Protein AF-A0A497KY22-F1 (afdb_monomer)

pLDDT: mean 96.97, std 2.21, range [84.25, 98.5]

Secondary structure (DSSP, 8-state):
--HHHHTTHHHHHHHHHHHHHHHT-PPPHHHHHHHHHHHHHHHHHHHHHHHHHTT--HHHHHHHHHHHHHHHHHHHTT--

Solvent-accessible surface area (backbone atoms only — not comparable to full-atom values): 4497 Å² total; per-residue (Å²): 132,40,64,84,61,75,61,38,59,62,62,50,52,53,50,49,51,55,52,25,65,74,68,75,51,84,77,54,74,67,57,50,50,54,52,49,52,52,52,54,52,50,53,50,51,54,22,49,55,41,6,62,75,67,74,46,55,56,56,56,10,42,50,51,51,52,49,51,56,52,52,50,55,34,41,79,68,66,78,95

Radius of gyration: 15.03 Å; Cα contacts (8 Å, |Δi|>4): 48; chains: 1; bounding box: 35×24×39 Å

Structure (mmCIF, N/CA/C/O backbone):
data_AF-A0A497KY22-F1
#
_entry.id   AF-A0A497KY22-F1
#
loop_
_atom_site.group_PDB
_atom_site.id
_atom_site.type_symbol
_atom_site.label_atom_id
_atom_site.label_alt_id
_atom_site.label_comp_id
_atom_site.label_asym_id
_atom_site.label_entity_id
_atom_site.label_seq_id
_atom_site.pdbx_PDB_ins_code
_atom_site.Cartn_x
_atom_site.Cartn_y
_atom_site.Cartn_z
_atom_site.occupancy
_atom_site.B_iso_or_equiv
_atom_site.auth_seq_id
_atom_site.auth_comp_id
_atom_site.auth_asym_id
_atom_site.auth_atom_id
_atom_site.pdbx_PDB_model_num
ATOM 1 N N . VAL A 1 1 ? 2.494 2.927 12.415 1.00 84.25 1 VAL A N 1
ATOM 2 C CA . VAL A 1 1 ? 2.025 2.378 11.119 1.00 84.25 1 VAL A CA 1
ATOM 3 C C . VAL A 1 1 ? 2.179 0.866 11.167 1.00 84.25 1 VAL A C 1
ATOM 5 O O . VAL A 1 1 ? 3.235 0.435 11.617 1.00 84.25 1 VAL A O 1
ATOM 8 N N . PRO A 1 2 ? 1.153 0.067 10.824 1.00 92.94 2 PRO A N 1
ATOM 9 C CA . PRO A 1 2 ? 1.245 -1.387 10.893 1.00 92.94 2 PRO A CA 1
ATOM 10 C C . PRO A 1 2 ? 2.192 -1.934 9.817 1.00 92.94 2 PRO A C 1
ATOM 12 O O . PRO A 1 2 ? 2.264 -1.412 8.708 1.00 92.94 2 PRO A O 1
ATOM 15 N N . ASP A 1 3 ? 2.894 -3.005 10.159 1.00 93.38 3 ASP A N 1
ATOM 16 C CA . ASP A 1 3 ? 3.879 -3.722 9.349 1.00 93.38 3 ASP A CA 1
ATOM 17 C C . ASP A 1 3 ? 3.323 -4.223 8.009 1.00 93.38 3 ASP A C 1
ATOM 19 O O . ASP A 1 3 ? 3.993 -4.076 6.987 1.00 93.38 3 ASP A O 1
ATOM 23 N N . ILE A 1 4 ? 2.073 -4.704 7.995 1.00 91.31 4 ILE A N 1
ATOM 24 C CA . ILE A 1 4 ? 1.358 -5.122 6.773 1.00 91.31 4 ILE A CA 1
ATOM 25 C C . ILE A 1 4 ? 1.269 -4.008 5.719 1.00 91.31 4 ILE A C 1
ATOM 27 O O . ILE A 1 4 ? 1.228 -4.293 4.527 1.00 91.31 4 ILE A O 1
ATOM 31 N N . LEU A 1 5 ? 1.264 -2.743 6.152 1.00 94.25 5 LEU A N 1
ATOM 32 C CA . LEU A 1 5 ? 1.297 -1.580 5.272 1.00 94.25 5 LEU A CA 1
ATOM 33 C C . LEU A 1 5 ? 2.733 -1.080 5.086 1.00 94.25 5 LEU A C 1
ATOM 35 O O . LEU A 1 5 ? 3.169 -0.900 3.958 1.00 94.25 5 LEU A O 1
ATOM 39 N N . ALA A 1 6 ? 3.484 -0.865 6.169 1.00 94.12 6 ALA A N 1
ATOM 40 C CA . ALA A 1 6 ? 4.805 -0.234 6.113 1.00 94.12 6 ALA A CA 1
ATOM 41 C C . ALA A 1 6 ? 5.801 -0.993 5.216 1.00 94.12 6 ALA A C 1
ATOM 43 O O . ALA A 1 6 ? 6.589 -0.365 4.513 1.00 94.12 6 ALA A O 1
ATOM 44 N N . ASN A 1 7 ? 5.721 -2.327 5.189 1.00 94.81 7 ASN A N 1
ATOM 45 C CA . ASN A 1 7 ? 6.620 -3.182 4.410 1.00 94.81 7 ASN A CA 1
ATOM 46 C C . ASN A 1 7 ? 6.043 -3.592 3.040 1.00 94.81 7 ASN A C 1
ATOM 48 O O . ASN A 1 7 ? 6.672 -4.359 2.310 1.00 94.81 7 ASN A O 1
ATOM 52 N N . ALA A 1 8 ? 4.867 -3.080 2.653 1.00 96.69 8 ALA A N 1
ATOM 53 C CA . ALA A 1 8 ? 4.189 -3.466 1.412 1.00 96.69 8 ALA A CA 1
ATOM 54 C C . ALA A 1 8 ? 4.891 -2.968 0.133 1.00 96.69 8 ALA A C 1
ATOM 56 O O . ALA A 1 8 ? 4.520 -3.359 -0.976 1.00 96.69 8 ALA A O 1
ATOM 57 N N . GLY A 1 9 ? 5.923 -2.128 0.258 1.00 97.00 9 GLY A N 1
ATOM 58 C CA . GLY A 1 9 ? 6.657 -1.611 -0.894 1.00 97.00 9 GLY A CA 1
ATOM 59 C C . GLY A 1 9 ? 7.312 -2.710 -1.734 1.00 97.00 9 GLY A C 1
ATOM 60 O O . GLY A 1 9 ? 7.226 -2.664 -2.957 1.00 97.00 9 GLY A O 1
ATOM 61 N N . GLY A 1 10 ? 7.869 -3.747 -1.096 1.00 97.12 10 GLY A N 1
ATOM 62 C CA . GLY A 1 10 ? 8.498 -4.866 -1.805 1.00 97.12 10 GLY A CA 1
ATOM 63 C C . GLY A 1 10 ? 7.518 -5.598 -2.724 1.00 97.12 10 GLY A C 1
ATOM 64 O O . GLY A 1 10 ? 7.751 -5.696 -3.925 1.00 97.12 10 GLY A O 1
ATOM 65 N N . VAL A 1 11 ? 6.368 -6.022 -2.185 1.00 97.81 11 VAL A N 1
ATOM 66 C CA . VAL A 1 11 ? 5.328 -6.699 -2.984 1.00 97.81 11 VAL A CA 1
ATOM 67 C C . VAL A 1 11 ? 4.726 -5.779 -4.051 1.00 97.81 11 VAL A C 1
ATOM 69 O O . VAL A 1 11 ? 4.389 -6.235 -5.142 1.00 97.81 11 VAL A O 1
ATOM 72 N N . THR A 1 12 ? 4.643 -4.474 -3.777 1.00 98.12 12 THR A N 1
ATOM 73 C CA . THR A 1 12 ? 4.155 -3.483 -4.746 1.00 98.12 12 THR A CA 1
ATOM 74 C C . THR A 1 12 ? 5.087 -3.380 -5.954 1.00 98.12 12 THR A C 1
ATOM 76 O O . THR A 1 12 ? 4.619 -3.387 -7.092 1.00 98.12 12 THR A O 1
ATOM 79 N N . VAL A 1 13 ? 6.405 -3.351 -5.736 1.00 97.94 13 VAL A N 1
ATOM 80 C CA . VAL A 1 13 ? 7.379 -3.335 -6.837 1.00 97.94 13 VAL A CA 1
ATOM 81 C C . VAL A 1 13 ? 7.422 -4.682 -7.566 1.00 97.94 13 VAL A C 1
ATOM 83 O O . VAL A 1 13 ? 7.504 -4.690 -8.791 1.00 97.94 13 VAL A O 1
ATOM 86 N N . SER A 1 14 ? 7.248 -5.816 -6.876 1.00 98.31 14 SER A N 1
ATOM 87 C CA . SER A 1 14 ? 7.085 -7.120 -7.544 1.00 98.31 14 SER A CA 1
ATOM 88 C C . SER A 1 14 ? 5.837 -7.168 -8.438 1.00 98.31 14 SER A C 1
ATOM 90 O O . SER A 1 14 ? 5.861 -7.751 -9.521 1.00 98.31 14 SER A O 1
ATOM 92 N N . TYR A 1 15 ? 4.741 -6.513 -8.038 1.00 98.25 15 TYR A N 1
ATOM 93 C CA . TYR A 1 15 ? 3.577 -6.350 -8.911 1.00 98.25 15 TYR A CA 1
ATOM 94 C C . TYR A 1 15 ? 3.906 -5.494 -10.144 1.00 98.25 15 TYR A C 1
ATOM 96 O O . TYR A 1 15 ? 3.514 -5.842 -11.259 1.00 98.25 15 TYR A O 1
ATOM 104 N N . PHE A 1 16 ? 4.662 -4.406 -9.982 1.00 98.38 16 PHE A N 1
ATOM 105 C CA . PHE A 1 16 ? 5.123 -3.599 -11.115 1.00 98.38 16 PHE A CA 1
ATOM 106 C C . PHE A 1 16 ? 6.013 -4.390 -12.073 1.00 98.38 16 PHE A C 1
ATOM 108 O O . PHE A 1 16 ? 5.878 -4.239 -13.285 1.00 98.38 16 PHE A O 1
ATOM 115 N N . GLU A 1 17 ? 6.897 -5.242 -11.560 1.00 98.12 17 GLU A N 1
ATOM 116 C CA . GLU A 1 17 ? 7.709 -6.155 -12.367 1.00 98.12 17 GLU A CA 1
ATOM 117 C C . GLU A 1 17 ? 6.825 -7.086 -13.209 1.00 98.12 17 GLU A C 1
ATOM 119 O O . GLU A 1 17 ? 7.011 -7.199 -14.421 1.00 98.12 17 GLU A O 1
ATOM 124 N N . TRP A 1 18 ? 5.794 -7.684 -12.604 1.00 98.31 18 TRP A N 1
ATOM 125 C CA . TRP A 1 18 ? 4.834 -8.523 -13.325 1.00 98.31 18 TRP A CA 1
ATOM 126 C C . TRP A 1 18 ? 4.113 -7.765 -14.453 1.00 98.31 18 TRP A C 1
ATOM 128 O O . TRP A 1 18 ? 3.970 -8.292 -15.560 1.00 98.31 18 TRP A O 1
ATOM 138 N N . VAL A 1 19 ? 3.695 -6.517 -14.205 1.00 97.88 19 VAL A N 1
ATOM 139 C CA . VAL A 1 19 ? 3.065 -5.665 -15.230 1.00 97.88 19 VAL A CA 1
ATOM 140 C C . VAL A 1 19 ? 4.030 -5.390 -16.387 1.00 97.88 19 VAL A C 1
ATOM 142 O O . VAL A 1 19 ? 3.651 -5.573 -17.545 1.00 97.88 19 VAL A O 1
ATOM 145 N N . GLN A 1 20 ? 5.269 -4.993 -16.088 1.00 97.94 20 GLN A N 1
ATOM 146 C CA . GLN A 1 20 ? 6.299 -4.700 -17.092 1.00 97.94 20 GLN A CA 1
ATOM 147 C C . GLN A 1 20 ? 6.628 -5.933 -17.941 1.00 97.94 20 GLN A C 1
ATOM 149 O O . GLN A 1 20 ? 6.627 -5.850 -19.170 1.00 97.94 20 GLN A O 1
ATOM 154 N N . ASN A 1 21 ? 6.793 -7.100 -17.307 1.00 97.88 21 ASN A N 1
ATOM 155 C CA . ASN A 1 21 ? 7.045 -8.370 -17.993 1.00 97.88 21 ASN A CA 1
ATOM 156 C C . ASN A 1 21 ? 5.911 -8.744 -18.955 1.00 97.88 21 ASN A C 1
ATOM 158 O O . ASN A 1 21 ? 6.162 -9.229 -20.056 1.00 97.88 21 ASN A O 1
ATOM 162 N N . ARG A 1 22 ? 4.653 -8.487 -18.577 1.00 97.00 22 ARG A N 1
ATOM 163 C CA . ARG A 1 22 ? 3.498 -8.751 -19.445 1.00 97.00 22 ARG A CA 1
ATOM 164 C C . ARG A 1 22 ? 3.403 -7.779 -20.623 1.00 97.00 22 ARG A C 1
ATOM 166 O O . ARG A 1 22 ? 2.890 -8.155 -21.673 1.00 97.00 22 ARG A O 1
ATOM 173 N N . MET A 1 23 ? 3.853 -6.540 -20.441 1.00 96.38 23 MET A N 1
ATOM 174 C CA . MET A 1 23 ? 3.838 -5.508 -21.482 1.00 96.38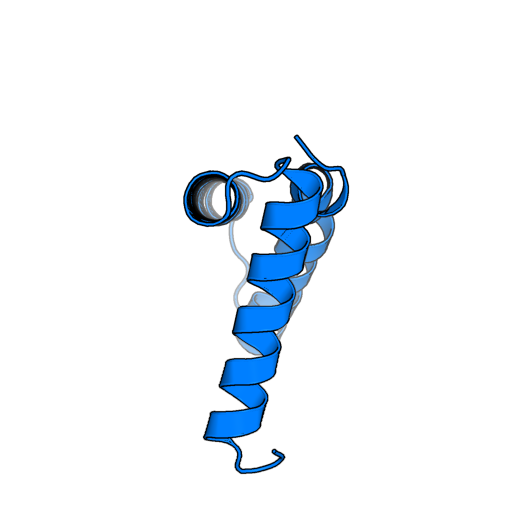 23 MET A CA 1
ATOM 175 C C . MET A 1 23 ? 5.071 -5.554 -22.394 1.00 96.38 23 MET A C 1
ATOM 177 O O . MET A 1 23 ? 5.029 -4.983 -23.480 1.00 96.38 23 MET A O 1
ATOM 181 N N . GLY A 1 24 ? 6.160 -6.204 -21.968 1.00 96.00 24 GLY A N 1
ATOM 182 C CA . GLY A 1 24 ? 7.449 -6.161 -22.665 1.00 96.00 24 GLY A CA 1
ATOM 183 C C . GLY A 1 24 ? 8.091 -4.768 -22.654 1.00 96.00 24 GLY A C 1
ATOM 184 O O . GLY A 1 24 ? 8.889 -4.453 -23.532 1.00 96.0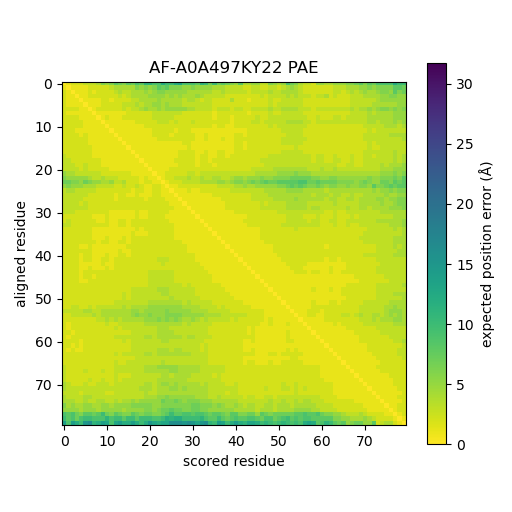0 24 GLY A O 1
ATOM 185 N N . TYR A 1 25 ? 7.717 -3.922 -21.690 1.00 95.69 25 TYR A N 1
ATOM 186 C CA . TYR A 1 25 ? 8.180 -2.542 -21.564 1.00 95.69 25 TYR A CA 1
ATOM 187 C C . TYR A 1 25 ? 8.605 -2.273 -20.124 1.00 95.69 25 TYR A C 1
ATOM 189 O O . TYR A 1 25 ? 7.810 -2.458 -19.200 1.00 95.69 25 TYR A O 1
ATOM 197 N N . TYR A 1 26 ? 9.848 -1.830 -19.951 1.00 96.94 26 TYR A N 1
ATOM 198 C CA . TYR A 1 26 ? 10.459 -1.587 -18.649 1.00 96.94 26 TYR A CA 1
ATOM 199 C C . TYR A 1 26 ? 10.478 -0.094 -18.333 1.00 96.94 26 TYR A C 1
ATOM 201 O O . TYR A 1 26 ? 10.753 0.734 -19.200 1.00 96.94 26 TYR A O 1
ATOM 209 N N . TRP A 1 27 ? 10.169 0.230 -17.084 1.00 98.00 27 TRP A N 1
ATOM 210 C CA . TRP A 1 27 ? 10.137 1.588 -16.557 1.00 98.00 27 TRP A CA 1
ATOM 211 C C . TRP A 1 27 ? 11.498 1.988 -15.995 1.00 98.00 27 TRP A C 1
ATOM 213 O O . TRP A 1 27 ? 12.290 1.138 -15.579 1.00 98.00 27 TRP A O 1
ATOM 223 N N . THR A 1 28 ? 11.762 3.290 -15.945 1.00 98.25 28 THR A N 1
ATOM 224 C CA . THR A 1 28 ? 12.940 3.805 -15.240 1.00 98.25 28 THR A CA 1
ATOM 225 C C . THR A 1 28 ? 12.759 3.695 -13.724 1.00 98.25 28 THR A C 1
ATOM 227 O O . THR A 1 28 ? 11.646 3.534 -13.212 1.00 98.25 28 THR A O 1
ATOM 230 N N . ALA A 1 29 ? 13.858 3.801 -12.974 1.00 97.56 29 ALA A N 1
ATOM 231 C CA . ALA A 1 29 ? 13.805 3.781 -11.514 1.00 97.56 29 ALA A CA 1
ATOM 232 C C . ALA A 1 29 ? 12.934 4.924 -10.958 1.00 97.56 29 ALA A C 1
ATOM 234 O O . ALA A 1 29 ? 12.184 4.723 -10.005 1.00 97.56 29 ALA A O 1
ATOM 235 N N . GLU A 1 30 ? 12.978 6.099 -11.590 1.00 98.31 30 GLU A N 1
ATOM 236 C CA . GLU A 1 30 ? 12.181 7.270 -11.220 1.00 98.31 30 GLU A CA 1
ATOM 237 C C . GLU A 1 30 ? 10.684 7.023 -11.443 1.00 98.31 30 GLU A C 1
ATOM 239 O O . GLU A 1 30 ? 9.860 7.378 -10.599 1.00 98.31 30 GLU A O 1
ATOM 244 N N . GLU A 1 31 ? 10.317 6.376 -12.552 1.00 97.88 31 GLU A N 1
ATOM 245 C CA . GLU A 1 31 ? 8.928 6.000 -12.829 1.00 97.88 31 GLU A CA 1
ATOM 246 C C . GLU A 1 31 ? 8.405 4.968 -11.821 1.00 97.88 31 GLU A C 1
ATOM 248 O O . GLU A 1 31 ? 7.255 5.061 -11.379 1.00 97.88 31 GLU A O 1
ATOM 253 N N . VAL A 1 32 ? 9.238 3.994 -11.441 1.00 98.25 32 VAL A N 1
ATOM 254 C CA . VAL A 1 32 ? 8.910 2.998 -10.410 1.00 98.25 32 VAL A CA 1
ATOM 255 C C . VAL A 1 32 ? 8.721 3.668 -9.048 1.00 98.25 32 VAL A C 1
ATOM 257 O O . VAL A 1 32 ? 7.714 3.400 -8.391 1.00 98.25 32 VAL A O 1
ATOM 260 N N . ASP A 1 33 ? 9.628 4.559 -8.641 1.00 98.25 33 ASP A N 1
ATOM 261 C CA . ASP A 1 33 ? 9.545 5.279 -7.363 1.00 98.25 33 ASP A CA 1
ATOM 262 C C . ASP A 1 33 ? 8.305 6.184 -7.297 1.00 98.25 33 ASP A C 1
ATOM 264 O O . ASP A 1 33 ? 7.553 6.158 -6.320 1.00 98.25 33 ASP A O 1
ATOM 268 N N . GLU A 1 34 ? 8.016 6.920 -8.373 1.00 98.50 34 GLU A N 1
ATOM 269 C CA . GLU A 1 34 ? 6.824 7.764 -8.476 1.00 98.50 34 GLU A CA 1
ATOM 270 C C . GLU A 1 34 ? 5.534 6.952 -8.321 1.00 98.50 34 GLU A C 1
ATOM 272 O O . GLU A 1 34 ? 4.634 7.322 -7.559 1.00 98.50 34 GLU A O 1
ATOM 277 N N . ARG A 1 35 ? 5.443 5.813 -9.014 1.00 98.38 35 ARG A N 1
ATOM 278 C CA . ARG A 1 35 ? 4.291 4.908 -8.912 1.00 98.38 35 ARG A CA 1
ATOM 279 C C . ARG A 1 35 ? 4.185 4.298 -7.519 1.00 98.38 35 ARG A C 1
ATOM 281 O O . ARG A 1 35 ? 3.088 4.272 -6.959 1.00 98.38 35 ARG A O 1
ATOM 288 N N . LEU A 1 36 ? 5.303 3.850 -6.949 1.00 98.38 36 LEU A N 1
ATOM 289 C CA . LEU A 1 36 ? 5.355 3.275 -5.609 1.00 98.38 36 LEU A CA 1
ATOM 290 C C . LEU A 1 36 ? 4.844 4.278 -4.575 1.00 98.38 36 LEU A C 1
ATOM 292 O O . LEU A 1 36 ? 3.949 3.960 -3.794 1.00 98.38 36 LEU A O 1
ATOM 296 N N . ARG A 1 37 ? 5.348 5.513 -4.607 1.00 98.31 37 ARG A N 1
ATOM 297 C CA . ARG A 1 37 ? 4.962 6.566 -3.665 1.00 98.31 37 ARG A CA 1
ATOM 298 C C . ARG A 1 37 ? 3.475 6.878 -3.729 1.00 98.31 37 ARG A C 1
ATOM 300 O O . ARG A 1 37 ? 2.851 7.041 -2.681 1.00 98.31 37 ARG A O 1
ATOM 307 N N . ARG A 1 38 ? 2.888 6.920 -4.931 1.00 98.31 38 ARG A N 1
ATOM 308 C CA . ARG A 1 38 ? 1.439 7.109 -5.112 1.00 98.31 38 ARG A CA 1
ATOM 309 C C . ARG A 1 38 ? 0.642 5.978 -4.468 1.00 98.31 38 ARG A C 1
ATOM 311 O O . ARG A 1 38 ? -0.257 6.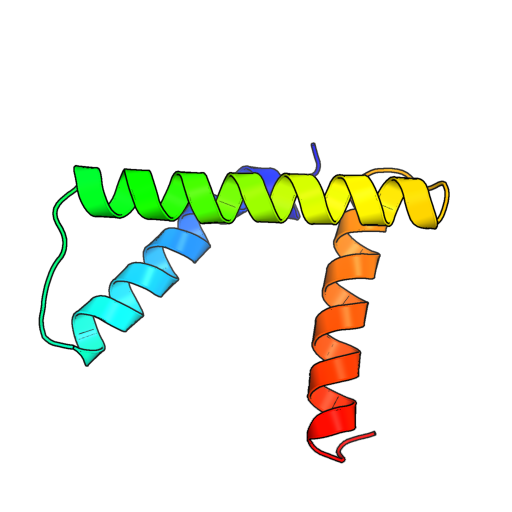259 -3.679 1.00 98.31 38 ARG A O 1
ATOM 318 N N . VAL A 1 39 ? 0.996 4.723 -4.755 1.00 98.12 39 VAL A N 1
ATOM 319 C CA . VAL A 1 39 ? 0.302 3.545 -4.205 1.00 98.12 39 VAL A CA 1
ATOM 320 C C . VAL A 1 39 ? 0.416 3.501 -2.683 1.00 98.12 39 VAL A C 1
ATOM 322 O O . VAL A 1 39 ? -0.598 3.370 -2.001 1.00 98.12 39 VAL A O 1
ATOM 325 N N . MET A 1 40 ? 1.622 3.679 -2.141 1.00 98.19 40 MET A N 1
ATOM 326 C CA . MET A 1 40 ? 1.863 3.653 -0.697 1.00 98.19 40 MET A CA 1
ATOM 327 C C . MET A 1 40 ? 1.145 4.794 0.033 1.00 98.19 40 MET A C 1
ATOM 329 O O . MET A 1 40 ? 0.564 4.578 1.095 1.00 98.19 40 MET A O 1
ATOM 333 N N . THR A 1 41 ? 1.134 5.999 -0.549 1.00 98.25 41 THR A N 1
ATOM 334 C CA . THR A 1 41 ? 0.435 7.161 0.024 1.00 98.25 41 THR A CA 1
ATOM 335 C C . THR A 1 41 ? -1.074 6.949 0.040 1.00 98.25 41 THR A C 1
ATOM 337 O O . THR A 1 41 ? -1.718 7.236 1.048 1.00 98.25 41 THR A O 1
ATOM 340 N N . GLN A 1 42 ? -1.641 6.430 -1.052 1.00 98.19 42 GLN A N 1
ATOM 341 C CA . GLN A 1 42 ? -3.069 6.132 -1.111 1.00 98.19 42 GLN A CA 1
ATOM 342 C C . GLN A 1 42 ? -3.439 5.037 -0.108 1.00 98.19 42 GLN A C 1
ATOM 344 O O .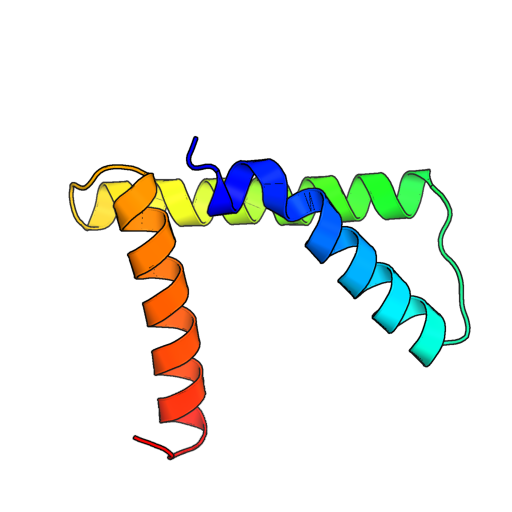 GLN A 1 42 ? -4.349 5.231 0.689 1.00 98.19 42 GLN A O 1
ATOM 349 N N . ALA A 1 43 ? -2.678 3.940 -0.066 1.00 97.81 43 ALA A N 1
ATOM 350 C CA . ALA A 1 43 ? -2.916 2.851 0.876 1.00 97.81 43 ALA A CA 1
ATOM 351 C C . ALA A 1 43 ? -2.853 3.321 2.339 1.00 97.81 43 ALA A C 1
ATOM 353 O O . ALA A 1 43 ? -3.656 2.885 3.159 1.00 97.81 43 ALA A O 1
ATOM 354 N N . PHE A 1 44 ? -1.940 4.238 2.674 1.00 97.88 44 PHE A N 1
ATOM 355 C CA . PHE A 1 44 ? -1.896 4.838 4.006 1.00 97.88 44 PHE A CA 1
ATOM 356 C C . PHE A 1 44 ? -3.153 5.648 4.328 1.00 97.88 44 PHE A C 1
ATOM 358 O O . PHE A 1 44 ? -3.716 5.468 5.406 1.00 97.88 44 PHE A O 1
ATOM 365 N N . ARG A 1 45 ? -3.614 6.496 3.400 1.00 98.25 45 ARG A N 1
ATOM 366 C CA . ARG A 1 45 ? -4.851 7.275 3.575 1.00 98.25 45 ARG A CA 1
ATOM 367 C C . ARG A 1 45 ? -6.060 6.369 3.777 1.00 98.25 45 ARG A C 1
ATOM 369 O O . ARG A 1 45 ? -6.785 6.567 4.743 1.00 98.25 45 ARG A O 1
ATOM 376 N N . ASP A 1 46 ? -6.205 5.340 2.944 1.00 98.00 46 ASP A N 1
ATOM 377 C CA . ASP A 1 46 ? -7.316 4.389 3.037 1.00 98.00 46 ASP A CA 1
ATOM 378 C C . ASP A 1 46 ? -7.337 3.675 4.403 1.00 98.00 46 ASP A C 1
ATOM 380 O O . ASP A 1 46 ? -8.393 3.468 4.993 1.00 98.00 46 ASP A O 1
ATOM 384 N N . VAL A 1 47 ? -6.164 3.290 4.926 1.00 98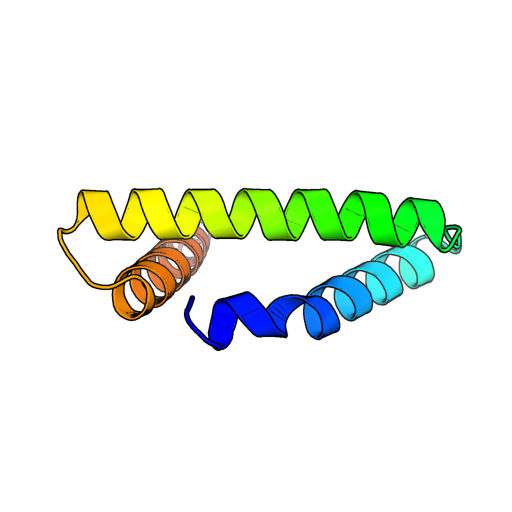.06 47 VAL A N 1
ATOM 385 C CA . VAL A 1 47 ? -6.054 2.632 6.240 1.00 98.06 47 VAL A CA 1
ATOM 386 C C . VAL A 1 47 ? -6.394 3.586 7.382 1.00 98.06 47 VAL A C 1
ATOM 388 O O . VAL A 1 47 ? -7.030 3.157 8.343 1.00 98.06 47 VAL A O 1
ATOM 391 N N . VAL A 1 48 ? -5.965 4.849 7.300 1.00 98.06 48 VAL A N 1
ATOM 392 C CA . VAL A 1 48 ? -6.303 5.874 8.298 1.00 98.06 48 VAL A CA 1
ATOM 393 C C . VAL A 1 48 ? -7.809 6.116 8.312 1.00 98.06 48 VAL A C 1
ATOM 395 O O . VAL A 1 48 ? -8.417 5.986 9.368 1.00 98.06 48 VAL A O 1
ATOM 398 N N . GLU A 1 49 ? -8.416 6.352 7.148 1.00 98.12 49 GLU A N 1
ATOM 399 C CA . GLU A 1 49 ? -9.862 6.569 7.019 1.00 98.12 49 GLU A CA 1
ATOM 400 C C . GLU A 1 49 ? -10.660 5.377 7.563 1.00 98.12 49 GLU A C 1
ATOM 402 O O . GLU A 1 49 ? -11.612 5.545 8.323 1.00 98.12 49 GLU A O 1
ATOM 407 N N . GLN A 1 50 ? -10.243 4.152 7.239 1.00 97.69 50 GLN A N 1
ATOM 408 C CA . GLN A 1 50 ? -10.912 2.950 7.726 1.00 97.69 50 GLN A CA 1
ATOM 409 C C . GLN A 1 50 ? -10.761 2.772 9.245 1.00 97.69 50 GLN A C 1
ATOM 411 O O . GLN A 1 50 ? -11.697 2.336 9.916 1.00 97.69 50 GLN A O 1
ATOM 416 N N . ALA A 1 51 ? -9.589 3.090 9.799 1.00 98.12 51 ALA A N 1
ATOM 417 C CA . ALA A 1 51 ? -9.352 3.028 11.237 1.00 98.12 51 ALA A CA 1
ATOM 418 C C . ALA A 1 51 ? -10.211 4.053 11.994 1.00 98.12 51 ALA A C 1
ATOM 420 O O . ALA A 1 51 ? -10.812 3.703 13.006 1.00 98.12 51 ALA A O 1
ATOM 421 N N . GLU A 1 52 ? -10.317 5.277 11.470 1.00 97.94 52 GLU A N 1
ATOM 422 C CA . GLU A 1 52 ? -11.174 6.337 12.011 1.00 97.94 52 GLU A CA 1
ATOM 423 C C . GLU A 1 52 ? -12.657 5.964 11.919 1.00 97.94 52 GLU A C 1
ATOM 425 O O . GLU A 1 52 ? -13.394 6.107 12.893 1.00 97.94 52 GLU A O 1
ATOM 430 N N . ARG A 1 53 ? -13.095 5.413 10.781 1.00 97.38 53 ARG A N 1
ATOM 431 C CA . ARG A 1 53 ? -14.487 5.001 10.551 1.00 97.38 53 ARG A CA 1
ATOM 432 C C . ARG A 1 53 ? -14.997 3.994 11.580 1.00 97.38 53 ARG A C 1
ATOM 434 O O . ARG A 1 53 ? -16.167 4.052 11.954 1.00 97.38 53 ARG A O 1
ATOM 441 N N . TYR A 1 54 ? -14.154 3.049 11.983 1.00 96.12 54 TYR A N 1
ATOM 442 C CA . TYR A 1 54 ? -14.523 2.002 12.937 1.00 96.12 54 TYR A CA 1
ATOM 443 C C . TYR A 1 54 ? -14.056 2.287 14.371 1.00 96.12 54 TYR A C 1
ATOM 445 O O . TYR A 1 54 ? -14.298 1.451 15.236 1.00 96.12 54 TYR A O 1
ATOM 453 N N . ASP A 1 55 ? -13.413 3.433 14.621 1.00 97.62 55 ASP A N 1
ATOM 454 C CA . ASP A 1 55 ? -12.792 3.790 15.906 1.00 97.62 55 ASP A CA 1
ATOM 455 C C . ASP A 1 55 ? -11.860 2.685 16.442 1.00 97.62 55 ASP A C 1
ATOM 457 O O . ASP A 1 55 ? -11.980 2.177 17.558 1.00 97.62 55 ASP A O 1
ATOM 461 N N . VAL A 1 56 ? -10.929 2.245 15.591 1.00 97.81 56 VAL A N 1
ATOM 462 C CA . VAL A 1 56 ? -9.980 1.168 15.903 1.00 97.81 56 VAL A CA 1
ATOM 463 C C . VAL A 1 56 ? -8.537 1.579 15.635 1.00 97.81 56 VAL A C 1
ATOM 465 O O . VAL A 1 56 ? -8.239 2.558 14.958 1.00 97.81 56 VAL A O 1
ATOM 468 N N . SER A 1 57 ? -7.586 0.782 16.132 1.00 98.06 57 SER A N 1
ATOM 469 C CA . SER A 1 57 ? -6.172 0.994 15.807 1.00 98.06 57 SER A CA 1
ATOM 470 C C . SER A 1 57 ? -5.902 0.838 14.303 1.00 98.06 57 SER A C 1
ATOM 472 O O . SER A 1 57 ? -6.536 0.023 13.631 1.00 98.06 57 SER A O 1
ATOM 474 N N . LEU A 1 58 ? -4.870 1.519 13.786 1.00 97.62 58 LEU A N 1
ATOM 475 C CA . LEU A 1 58 ? -4.438 1.397 12.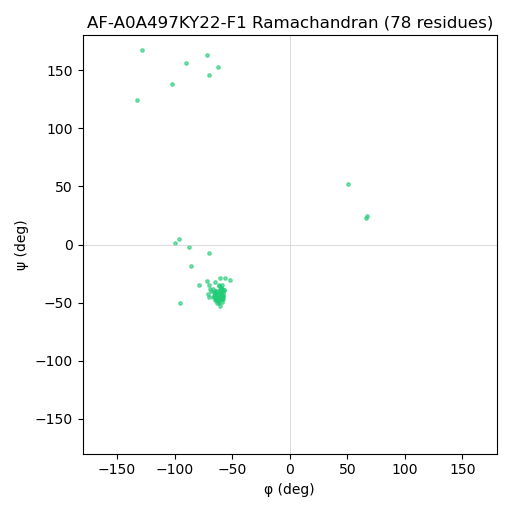381 1.00 97.62 58 LEU A CA 1
ATOM 476 C C . LEU A 1 58 ? -4.198 -0.054 11.937 1.00 97.62 58 LEU A C 1
ATOM 478 O O . LEU A 1 58 ? -4.379 -0.382 10.770 1.00 97.62 58 LEU A O 1
ATOM 482 N N . ARG A 1 59 ? -3.780 -0.936 12.856 1.00 97.81 59 ARG A N 1
ATOM 483 C CA . ARG A 1 59 ? -3.613 -2.365 12.562 1.00 97.81 59 ARG A CA 1
ATOM 484 C C . ARG A 1 59 ? -4.955 -3.021 12.244 1.00 97.81 59 ARG A C 1
ATOM 486 O O . ARG A 1 59 ? -5.049 -3.726 11.246 1.00 97.81 59 ARG A O 1
ATOM 493 N N . TYR A 1 60 ? -5.977 -2.787 13.064 1.00 97.62 60 TYR A N 1
ATOM 494 C CA . TYR A 1 60 ? -7.317 -3.315 12.809 1.00 97.62 60 TYR A CA 1
ATOM 495 C C . TYR A 1 60 ? -7.968 -2.649 11.597 1.00 97.62 60 TYR A C 1
ATOM 497 O O . TYR A 1 60 ? -8.558 -3.356 10.788 1.00 97.62 60 TYR A O 1
ATOM 505 N N . GLY A 1 61 ? -7.778 -1.339 11.404 1.00 97.88 61 GLY A N 1
ATOM 506 C CA . GLY A 1 61 ? -8.223 -0.636 10.197 1.00 97.88 61 GLY A CA 1
ATOM 507 C C . GLY A 1 61 ? -7.620 -1.226 8.917 1.00 97.88 61 GLY A C 1
ATOM 508 O O . GLY A 1 61 ? -8.340 -1.459 7.949 1.00 97.88 61 GLY A O 1
ATOM 509 N N . ALA A 1 62 ? -6.328 -1.575 8.929 1.00 97.88 62 ALA A N 1
ATOM 510 C CA . ALA A 1 62 ? -5.674 -2.232 7.795 1.00 97.88 62 ALA A CA 1
ATOM 511 C C . ALA A 1 62 ? -6.275 -3.608 7.473 1.00 97.88 62 ALA A C 1
ATOM 513 O O . ALA A 1 62 ? -6.510 -3.915 6.304 1.00 97.88 62 ALA A O 1
ATOM 514 N N . TYR A 1 63 ? -6.567 -4.421 8.493 1.00 97.81 63 TYR A N 1
ATOM 515 C CA . TYR A 1 63 ? -7.243 -5.704 8.292 1.00 97.81 63 TYR A CA 1
ATOM 516 C C . TYR A 1 63 ? -8.681 -5.527 7.802 1.00 97.81 63 TYR A C 1
ATOM 518 O O . TYR A 1 63 ? -9.071 -6.195 6.849 1.00 97.81 63 TYR A O 1
ATOM 526 N N . ALA A 1 64 ? -9.449 -4.613 8.399 1.00 97.25 64 ALA A N 1
ATOM 527 C CA . ALA A 1 64 ? -10.818 -4.322 7.982 1.00 97.25 64 ALA A CA 1
ATOM 528 C C . ALA A 1 64 ? -10.870 -3.896 6.508 1.00 97.25 64 ALA A C 1
ATOM 530 O O . ALA A 1 64 ? -11.647 -4.446 5.736 1.00 97.25 64 ALA A O 1
ATOM 531 N N . LEU A 1 65 ? -9.986 -2.984 6.088 1.00 97.69 65 LEU A N 1
ATOM 532 C CA . LEU A 1 65 ? -9.872 -2.566 4.689 1.00 97.69 65 LEU A CA 1
ATOM 533 C C . LEU A 1 65 ? -9.544 -3.742 3.756 1.00 97.69 65 LEU A C 1
ATOM 535 O O . LEU A 1 65 ? -10.124 -3.860 2.676 1.00 97.69 65 LEU A O 1
ATOM 539 N N . ALA A 1 66 ? -8.608 -4.610 4.152 1.00 96.88 66 ALA A N 1
ATOM 540 C CA . ALA A 1 66 ? -8.228 -5.773 3.357 1.00 96.88 66 ALA A CA 1
ATOM 541 C C . ALA A 1 66 ? -9.398 -6.759 3.195 1.00 96.88 66 ALA A C 1
ATOM 543 O O . ALA A 1 66 ? -9.675 -7.198 2.077 1.00 96.88 66 ALA A O 1
ATOM 544 N N . PHE A 1 67 ? -10.111 -7.066 4.282 1.00 96.50 67 PHE A N 1
ATOM 545 C CA . PHE A 1 67 ? -11.279 -7.943 4.243 1.00 96.50 67 PHE A CA 1
ATOM 546 C C . PHE A 1 67 ? -12.417 -7.348 3.420 1.00 96.50 67 PHE A C 1
ATOM 548 O O . PHE A 1 67 ? -12.965 -8.060 2.584 1.00 96.50 67 PHE A O 1
ATOM 555 N N . ASP A 1 68 ? -12.723 -6.060 3.586 1.00 96.25 68 ASP A N 1
ATOM 556 C CA . ASP A 1 68 ? -13.781 -5.387 2.827 1.00 96.25 68 ASP A CA 1
ATOM 557 C C . ASP A 1 68 ? -13.529 -5.481 1.316 1.00 96.25 68 ASP A C 1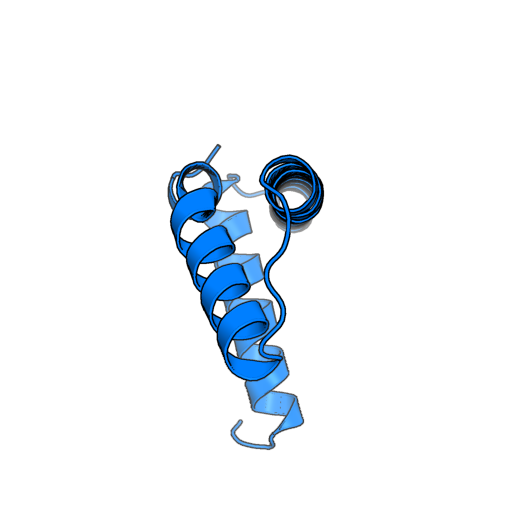
ATOM 559 O O . ASP A 1 68 ? -14.431 -5.837 0.556 1.00 96.25 68 ASP A O 1
ATOM 563 N N . ARG A 1 69 ? -12.283 -5.252 0.874 1.00 96.50 69 ARG A N 1
ATOM 564 C CA . ARG A 1 69 ? -11.897 -5.364 -0.544 1.00 96.50 69 ARG A CA 1
ATOM 565 C C . ARG A 1 69 ? -12.054 -6.783 -1.090 1.00 96.50 69 ARG A C 1
ATOM 567 O O . ARG A 1 69 ? -12.545 -6.955 -2.205 1.00 96.50 69 ARG A O 1
ATOM 574 N N . VAL A 1 70 ? -11.636 -7.798 -0.331 1.00 97.00 70 VAL A N 1
ATOM 575 C CA . VAL A 1 70 ? -11.748 -9.204 -0.758 1.00 97.00 70 VAL A CA 1
ATOM 576 C C . VAL A 1 70 ? -13.205 -9.657 -0.759 1.00 97.00 70 VAL A C 1
ATOM 578 O O . VAL A 1 70 ? -13.653 -10.255 -1.736 1.00 97.00 70 VAL A O 1
ATOM 581 N N . ALA A 1 71 ? -13.958 -9.339 0.294 1.00 97.12 71 ALA A N 1
ATOM 582 C CA . ALA A 1 71 ? -15.369 -9.683 0.408 1.00 97.12 71 ALA A CA 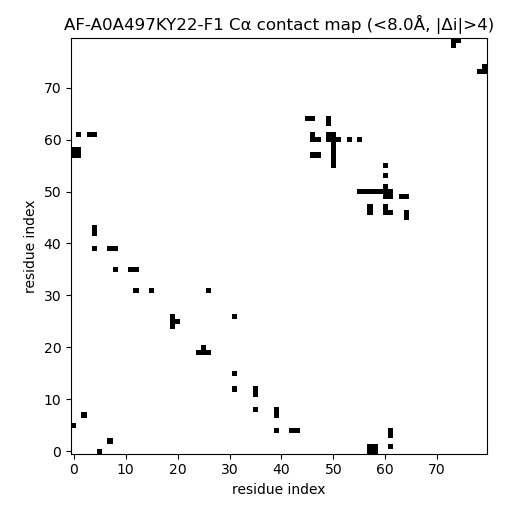1
ATOM 583 C C . ALA A 1 71 ? -16.184 -9.058 -0.730 1.00 97.12 71 ALA A C 1
ATOM 585 O O . ALA A 1 71 ? -16.990 -9.747 -1.350 1.00 97.12 71 ALA A O 1
ATOM 586 N N . GLU A 1 72 ? -15.932 -7.790 -1.062 1.00 96.69 72 GLU A N 1
ATOM 587 C CA . GLU A 1 72 ? -16.593 -7.131 -2.188 1.00 96.69 72 GLU A CA 1
ATOM 588 C C . GLU A 1 72 ? -16.254 -7.802 -3.524 1.00 96.69 72 GLU A C 1
ATOM 590 O O . GLU A 1 72 ? -17.148 -8.112 -4.310 1.00 96.69 72 GLU A O 1
ATOM 595 N N . ALA A 1 73 ? -14.980 -8.128 -3.763 1.00 97.19 73 ALA A N 1
ATOM 596 C CA . ALA A 1 73 ? -14.580 -8.846 -4.971 1.00 97.19 73 ALA A CA 1
ATOM 597 C C . ALA A 1 73 ? -15.238 -10.236 -5.083 1.00 97.19 73 ALA A C 1
ATOM 599 O O . ALA A 1 73 ? -15.558 -10.677 -6.190 1.00 97.19 73 ALA A O 1
ATOM 600 N N . MET A 1 74 ? -15.447 -10.930 -3.960 1.00 97.75 74 MET A N 1
ATOM 601 C CA . MET A 1 74 ? -16.142 -12.220 -3.926 1.00 97.75 74 MET A CA 1
ATOM 602 C C . MET A 1 74 ? -17.643 -12.078 -4.203 1.00 97.75 74 MET A C 1
ATOM 604 O O . MET A 1 74 ? -18.168 -12.859 -4.999 1.00 97.75 74 MET A O 1
ATOM 608 N N . ARG A 1 75 ? -18.305 -11.064 -3.625 1.00 97.06 75 ARG A N 1
ATOM 609 C CA . ARG A 1 75 ? -19.723 -10.754 -3.889 1.00 97.06 75 ARG A CA 1
ATOM 610 C C . ARG A 1 75 ? -19.966 -10.413 -5.353 1.00 97.06 75 ARG A C 1
ATOM 612 O O . ARG A 1 75 ? -20.845 -10.988 -5.983 1.00 97.06 75 ARG A O 1
ATOM 619 N N . VAL A 1 76 ? -19.144 -9.534 -5.933 1.00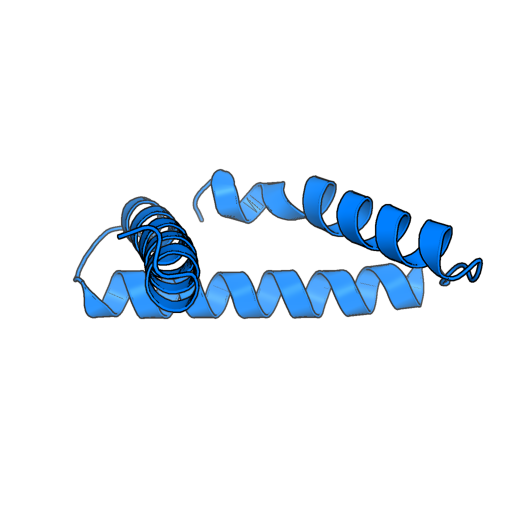 97.00 76 VAL A N 1
ATOM 620 C CA . VAL A 1 76 ? -19.260 -9.135 -7.350 1.00 97.00 76 VAL A CA 1
ATOM 621 C C . VAL A 1 76 ? -19.096 -10.335 -8.293 1.00 97.00 76 VAL A C 1
ATOM 623 O O . VAL A 1 76 ? -19.674 -10.357 -9.377 1.00 97.00 76 VAL A O 1
ATOM 626 N N . ARG A 1 77 ? -18.337 -11.360 -7.884 1.00 96.31 77 ARG A N 1
ATOM 627 C CA . ARG A 1 77 ? -18.166 -12.612 -8.639 1.00 96.31 77 ARG A CA 1
ATOM 628 C C . ARG A 1 77 ? -19.229 -13.677 -8.339 1.00 96.31 77 ARG A C 1
ATOM 630 O O . ARG A 1 77 ? -19.164 -14.743 -8.945 1.00 96.31 77 ARG A O 1
ATOM 637 N N . GLY A 1 78 ? -20.171 -13.420 -7.429 1.00 95.00 78 GLY A N 1
ATOM 638 C CA . GLY A 1 78 ? -21.223 -14.364 -7.035 1.00 95.00 78 GLY A CA 1
ATOM 639 C C . GLY A 1 78 ? -20.713 -15.599 -6.287 1.00 95.00 78 GLY A C 1
ATOM 640 O O . GLY A 1 78 ? -21.341 -16.651 -6.351 1.00 95.00 78 GLY A O 1
ATOM 641 N N . ILE A 1 79 ? -19.550 -15.502 -5.633 1.00 95.81 79 ILE A N 1
ATOM 642 C CA . ILE A 1 79 ? -18.979 -16.604 -4.839 1.00 95.81 79 ILE A CA 1
ATOM 643 C C . ILE A 1 79 ? -19.674 -16.699 -3.471 1.00 95.81 79 ILE A C 1
ATOM 645 O O . ILE A 1 79 ? -19.837 -17.799 -2.943 1.00 95.81 79 ILE A O 1
ATOM 649 N N . ILE A 1 80 ? -20.063 -15.547 -2.914 1.00 88.06 80 ILE A N 1
ATOM 650 C CA . ILE A 1 80 ? -20.828 -15.377 -1.669 1.00 88.06 80 ILE A CA 1
ATOM 651 C C . ILE A 1 80 ? -21.941 -14.356 -1.868 1.00 88.06 80 ILE A C 1
ATOM 653 O O . ILE A 1 80 ? -21.779 -13.494 -2.765 1.00 88.06 80 ILE A O 1
#

Foldseek 3Di:
DDPVLVVCLVVLVVVVVVVCVVVVHDDDPVVSVVVSCVVSVVLQVQLVVQCVVVVHDSVVSNVVSVCVVVVVVCVVVVVD

Sequence (80 aa):
VPDILANAGGVTVSYFEWVQNRMGYYWTAEEVDERLRRVMTQAFRDVVEQAERYDVSLRYGAYALAFDRVAEAMRVRGII

Nearest PDB structures (foldseek):
  1gtm-assembly1_A  TM=9.901E-01  e=3.001E-05  Pyrococcus furiosus DSM 3638
  8i83-assembly1_D  TM=9.712E-01  e=2.054E-05  Lysinibacillus composti
  8i83-assembly1_E-2  TM=9.488E-01  e=2.483E-05  Lysinibacillus composti
  3k92-assembly1_F  TM=9.835E-01  e=5.303E-05  Bacillus subtilis
  8zmu-assembly1_F  TM=9.853E-01  e=9.981E-05  Thermococcus profundus

Mean predicted aligned error: 2.69 Å